Protein AF-A0A816XFN0-F1 (afdb_monomer)

Radius of gyration: 22.19 Å; Cα contacts (8 Å, |Δi|>4): 97; chains: 1; bounding box: 58×33×54 Å

InterPro domains:
  IPR015422 Pyridoxal phosphate-dependent transferase, small domain [G3DSA:3.90.1150.10] (74-165)
  IPR015424 Pyridoxal phosphate-dependent transferase [SSF53383] (72-148)
  IPR022278 Phosphoserine aminotransferase [PTHR43247] (73-160)

Nearest PDB structures (foldseek):
  3e77-assembly2_C-2  TM=8.144E-01  e=7.059E-06  Homo sapiens
  1bt4-assembly1_A  TM=9.202E-01  e=3.433E-04  Niallia circulans
  6czz-assembly2_C  TM=8.739E-01  e=3.916E-04  Arabidopsis thaliana
  2bhx-assembly1_A  TM=8.876E-01  e=8.628E-04  Alkalihalobacillus alcalophilus
  3m5u-assembly1_B  TM=9.489E-01  e=1.560E-03  Campylobacter jejuni

Solvent-accessible surface area (backbone atoms only — not comparable to full-atom values): 9877 Å² total; per-residue (Å²): 109,77,71,58,51,58,54,52,54,54,50,55,54,50,50,55,54,46,59,68,56,69,76,64,86,88,81,58,67,67,64,53,50,52,54,55,58,74,68,41,70,74,58,70,71,52,54,84,77,52,57,84,86,36,71,68,49,54,50,51,53,52,53,49,55,49,52,52,51,53,52,51,53,52,53,50,51,56,51,52,54,49,42,50,75,66,60,28,70,68,40,53,52,52,52,34,47,56,57,32,47,56,55,51,49,54,32,68,70,40,81,60,36,36,40,63,90,69,58,83,93,72,66,55,53,56,56,45,53,47,46,41,32,56,96,90,37,78,35,68,68,58,46,52,51,48,53,55,54,32,48,77,68,75,46,73,81,52,84,84,45,30,49,64,79,78,77,133

Sequence (168 aa):
MVKDVFTRENHSISESIQAEFLGYNDSESNVMGKMNFFVSTEYFSRLPELSHRSAIFGKIIQDAERNIREILIYVANKIFDWIKRQGGVKMMNQLSDIKSSLVYETIDQSHGFYVNSINRKYLSRVNIPFRIVRNGQPDERLESLFIHQAIQSNMIELNGIGLLVVFE

Foldseek 3Di:
DVVVVVVVVVVVVVVVVCVVVVVDDDDCCVLVVLVVVLPDPPVVVCLVVDDCPDPVVVVVVVSNVVSVVVNVVVVVVVVQVVCVVCVHPVNVVVVLVVLQVVVVVCQVVVVQQWDDPDDPVPADSFKGAIFGDDPRHGDVVVVVVCQVVCVVVVNDDCPPRIRRRDDD

Structure (mmCIF, N/CA/C/O backbone):
data_AF-A0A816XFN0-F1
#
_entry.id   AF-A0A816XFN0-F1
#
loop_
_atom_site.group_PDB
_atom_site.id
_atom_site.type_symbol
_atom_site.label_atom_id
_atom_site.label_alt_id
_atom_site.label_comp_id
_atom_site.label_asym_id
_atom_site.label_entity_id
_atom_site.label_seq_id
_atom_site.pdbx_PDB_ins_code
_atom_site.Cartn_x
_atom_site.Cartn_y
_atom_site.Cartn_z
_atom_site.occupancy
_atom_site.B_iso_or_equiv
_atom_site.auth_seq_id
_atom_site.auth_comp_id
_atom_site.auth_asym_id
_atom_site.auth_atom_id
_atom_site.pdbx_PDB_model_num
ATOM 1 N N . MET A 1 1 ? 26.147 -15.205 9.922 1.00 30.95 1 MET A N 1
ATOM 2 C CA . MET A 1 1 ? 24.704 -15.262 10.251 1.00 30.95 1 MET A CA 1
ATOM 3 C C . MET A 1 1 ? 23.879 -14.247 9.464 1.00 30.95 1 MET A C 1
ATOM 5 O O . MET A 1 1 ? 23.173 -14.682 8.574 1.00 30.95 1 MET A O 1
ATOM 9 N N . VAL A 1 2 ? 23.993 -12.925 9.674 1.00 24.91 2 VAL A N 1
ATOM 10 C CA . VAL A 1 2 ? 23.197 -11.930 8.901 1.00 24.91 2 VAL A CA 1
ATOM 11 C C . VAL A 1 2 ? 23.598 -11.862 7.413 1.00 24.91 2 VAL A C 1
ATOM 13 O O . VAL A 1 2 ? 22.742 -11.724 6.548 1.00 24.91 2 VAL A O 1
ATOM 16 N N . LYS A 1 3 ? 24.885 -12.059 7.087 1.00 24.03 3 LYS A N 1
ATOM 17 C CA . LYS A 1 3 ? 25.377 -12.124 5.694 1.00 24.03 3 LYS A CA 1
ATOM 18 C C . LYS A 1 3 ? 24.920 -13.372 4.922 1.00 24.03 3 LYS A C 1
ATOM 20 O O . LYS A 1 3 ? 24.823 -13.312 3.700 1.00 24.03 3 LYS A O 1
ATOM 25 N N . ASP A 1 4 ? 24.620 -14.464 5.625 1.00 26.05 4 ASP A N 1
ATOM 26 C CA . ASP A 1 4 ? 24.283 -15.766 5.023 1.00 26.05 4 ASP A CA 1
ATOM 27 C C . ASP A 1 4 ? 22.783 -15.889 4.715 1.00 26.05 4 ASP A C 1
ATOM 29 O O . ASP A 1 4 ? 22.385 -16.609 3.804 1.00 26.05 4 ASP A O 1
ATOM 33 N N . VAL A 1 5 ? 21.947 -15.157 5.460 1.00 26.92 5 VAL A N 1
ATOM 34 C CA . VAL A 1 5 ? 20.499 -15.061 5.214 1.00 26.92 5 VAL A CA 1
ATOM 35 C C . VAL A 1 5 ? 20.231 -14.151 4.012 1.00 26.92 5 VAL A C 1
ATOM 37 O O . VAL A 1 5 ? 19.528 -14.555 3.093 1.00 26.92 5 VAL A O 1
ATOM 40 N N . PHE A 1 6 ? 20.910 -12.997 3.936 1.00 24.78 6 PHE A N 1
ATOM 41 C CA . PHE A 1 6 ? 20.808 -12.084 2.790 1.00 24.78 6 PHE A CA 1
ATOM 42 C C . PHE A 1 6 ? 21.292 -12.704 1.471 1.00 24.78 6 PHE A C 1
ATOM 44 O O . PHE A 1 6 ? 20.747 -12.394 0.418 1.00 24.78 6 PHE A O 1
ATOM 51 N N . THR A 1 7 ? 22.307 -13.571 1.484 1.00 31.89 7 THR A N 1
ATOM 52 C CA . THR A 1 7 ? 22.781 -14.238 0.255 1.00 31.89 7 THR A CA 1
ATOM 53 C C . THR A 1 7 ? 21.853 -15.361 -0.199 1.00 31.89 7 THR A C 1
ATOM 55 O O . THR A 1 7 ? 21.667 -15.528 -1.399 1.00 31.89 7 THR A O 1
ATOM 58 N N . ARG A 1 8 ? 21.231 -16.100 0.729 1.00 30.03 8 ARG A N 1
ATOM 59 C CA . ARG A 1 8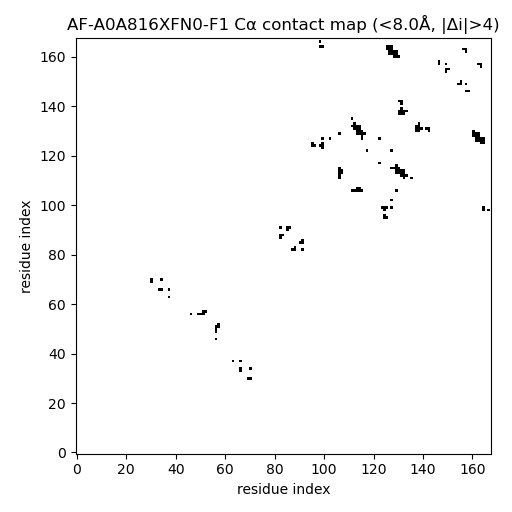 ? 20.283 -17.174 0.391 1.00 30.03 8 ARG A CA 1
ATOM 60 C C . ARG A 1 8 ? 18.934 -16.652 -0.096 1.00 30.03 8 ARG A C 1
ATOM 62 O O . ARG A 1 8 ? 18.431 -17.167 -1.086 1.00 30.03 8 ARG A O 1
ATOM 69 N N . GLU A 1 9 ? 18.379 -15.619 0.538 1.00 33.75 9 GLU A N 1
ATOM 70 C CA . GLU A 1 9 ? 17.102 -15.029 0.105 1.00 33.75 9 GLU A CA 1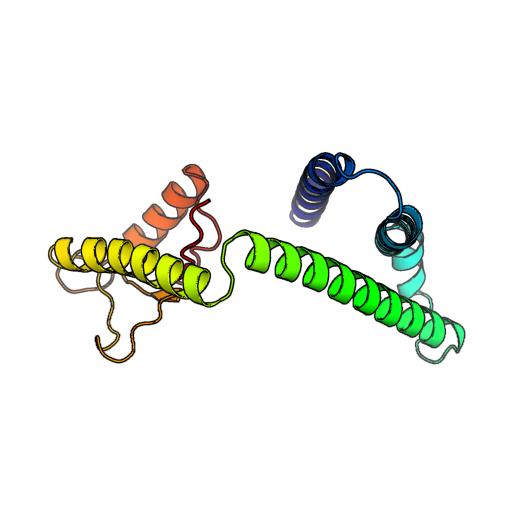
ATOM 71 C C . GLU A 1 9 ? 17.222 -14.330 -1.256 1.00 33.75 9 GLU A C 1
ATOM 73 O O . GLU A 1 9 ? 16.353 -14.502 -2.106 1.00 33.75 9 GLU A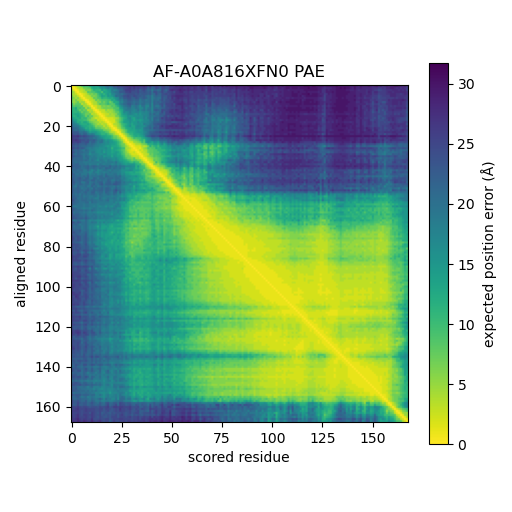 O 1
ATOM 78 N N . ASN A 1 10 ? 18.339 -13.641 -1.528 1.00 30.64 10 ASN A N 1
ATOM 79 C CA . ASN A 1 10 ? 18.587 -13.047 -2.848 1.00 30.64 10 ASN A CA 1
ATOM 80 C C . ASN A 1 10 ? 18.746 -14.099 -3.961 1.00 30.64 10 ASN A C 1
ATOM 82 O O . ASN A 1 10 ? 18.363 -13.834 -5.098 1.00 30.64 10 ASN A O 1
ATOM 86 N N . HIS A 1 11 ? 19.273 -15.290 -3.652 1.00 32.47 11 HIS A N 1
ATOM 87 C CA . HIS A 1 11 ? 19.392 -16.375 -4.632 1.00 32.47 11 HIS A CA 1
ATOM 88 C C . HIS A 1 11 ? 18.017 -16.959 -4.988 1.00 32.47 11 HIS A C 1
ATOM 90 O O . HIS A 1 11 ? 17.699 -17.114 -6.164 1.00 32.47 11 HIS A O 1
ATOM 96 N N . SER A 1 12 ? 17.166 -17.193 -3.985 1.00 34.81 12 SER A N 1
ATOM 97 C CA . SER A 1 12 ? 15.816 -17.734 -4.186 1.00 34.81 12 SER A CA 1
ATOM 98 C C . SER A 1 12 ? 14.876 -16.755 -4.901 1.00 34.81 12 SER A C 1
ATOM 100 O O . SER A 1 12 ? 14.079 -17.174 -5.735 1.00 34.81 12 SER A O 1
ATOM 102 N N . ILE A 1 13 ? 14.985 -15.451 -4.612 1.00 37.47 13 ILE A N 1
ATOM 103 C CA . ILE A 1 13 ? 14.219 -14.396 -5.303 1.00 37.47 13 ILE A CA 1
ATOM 104 C C . ILE A 1 13 ? 14.710 -14.228 -6.751 1.00 37.47 13 ILE A C 1
ATOM 106 O O . ILE A 1 13 ? 13.914 -14.005 -7.659 1.00 37.47 13 ILE A O 1
ATOM 110 N N . SER A 1 14 ? 16.017 -14.380 -6.991 1.00 41.06 14 SER A N 1
ATOM 111 C CA . SER A 1 14 ? 16.583 -14.363 -8.344 1.00 41.06 14 SER A CA 1
ATOM 112 C C . SER A 1 14 ? 16.078 -15.534 -9.191 1.00 41.06 14 SER A C 1
ATOM 114 O O . SER A 1 14 ? 15.800 -15.350 -10.372 1.00 41.06 14 SER A O 1
ATOM 116 N N . GLU A 1 15 ? 15.943 -16.728 -8.612 1.00 36.75 15 GLU A N 1
ATOM 117 C CA . GLU A 1 15 ? 15.498 -17.931 -9.329 1.00 36.75 15 GLU A CA 1
ATOM 118 C C . GLU A 1 15 ? 13.996 -17.919 -9.647 1.00 36.75 15 GLU A C 1
ATOM 120 O O . GLU A 1 15 ? 13.604 -18.326 -10.742 1.00 36.75 15 GLU A O 1
ATOM 125 N N . SER A 1 16 ? 13.148 -17.407 -8.746 1.00 36.88 16 SER A N 1
ATOM 126 C CA . SER A 1 16 ? 11.702 -17.295 -8.996 1.00 36.88 16 SER A CA 1
ATOM 127 C C . SER A 1 16 ? 11.377 -16.234 -10.049 1.00 36.88 16 SER A C 1
ATOM 129 O O . SER A 1 16 ? 10.592 -16.496 -10.962 1.00 36.88 16 SER A O 1
ATOM 131 N N . ILE A 1 17 ? 12.052 -15.080 -9.995 1.00 39.53 17 ILE A N 1
ATOM 132 C CA . ILE A 1 17 ? 11.953 -14.042 -11.028 1.00 39.53 17 ILE A CA 1
ATOM 133 C C . ILE A 1 17 ? 12.506 -14.572 -12.358 1.00 39.53 17 ILE A C 1
ATOM 135 O O . ILE A 1 17 ? 11.908 -14.347 -13.403 1.00 39.53 17 ILE A O 1
ATOM 139 N N . GLN A 1 18 ? 13.602 -15.335 -12.359 1.00 37.38 18 GLN A N 1
ATOM 140 C CA . GLN A 1 18 ? 14.092 -15.966 -13.588 1.00 37.38 18 GLN A CA 1
ATOM 141 C C . GLN A 1 18 ? 13.070 -16.945 -14.185 1.00 37.38 18 GLN A C 1
ATOM 143 O O . GLN A 1 18 ? 12.838 -16.897 -15.389 1.00 37.38 18 GLN A O 1
ATOM 148 N N . ALA A 1 19 ? 12.427 -17.793 -13.380 1.00 38.34 19 ALA A N 1
ATOM 149 C CA . ALA A 1 19 ? 11.474 -18.790 -13.874 1.00 38.34 19 ALA A CA 1
ATOM 150 C C . ALA A 1 19 ? 10.211 -18.171 -14.504 1.00 38.34 19 ALA A C 1
ATOM 152 O O . ALA A 1 19 ? 9.740 -18.659 -15.531 1.00 38.34 19 ALA A O 1
ATOM 153 N N . GLU A 1 20 ? 9.691 -17.081 -13.936 1.00 42.00 20 GLU A N 1
ATOM 154 C CA . GLU A 1 20 ? 8.508 -16.385 -14.458 1.00 42.00 20 GLU A CA 1
ATOM 155 C C . GLU A 1 20 ? 8.826 -15.554 -15.719 1.00 42.00 20 GLU A C 1
ATOM 157 O O . GLU A 1 20 ? 8.001 -15.435 -16.626 1.00 42.00 20 GLU A O 1
ATOM 162 N N . PHE A 1 21 ? 10.063 -15.054 -15.838 1.00 39.84 21 PHE A N 1
ATOM 163 C CA . PHE A 1 21 ? 10.530 -14.288 -17.001 1.00 39.84 21 PHE A CA 1
ATOM 164 C C . PHE A 1 21 ? 11.058 -15.156 -18.160 1.00 39.84 21 PHE A C 1
ATOM 166 O O . PHE A 1 21 ? 11.042 -14.710 -19.306 1.00 39.84 21 PHE A O 1
ATOM 173 N N . LEU A 1 22 ? 11.468 -16.405 -17.909 1.00 39.22 22 LEU A N 1
ATOM 174 C CA . LEU A 1 22 ? 11.901 -17.362 -18.944 1.00 39.22 22 LEU A CA 1
ATOM 175 C C . LEU A 1 22 ? 10.753 -17.869 -19.841 1.00 39.22 22 LEU A C 1
ATOM 177 O O . LEU A 1 22 ? 11.014 -18.491 -20.868 1.00 39.22 22 LEU A O 1
ATOM 181 N N . GLY A 1 23 ? 9.491 -17.588 -19.496 1.00 38.75 23 GLY A N 1
ATOM 182 C CA . GLY A 1 23 ? 8.323 -17.888 -20.336 1.00 38.75 23 GLY A CA 1
ATOM 183 C C . GLY A 1 23 ? 8.097 -16.915 -21.504 1.00 38.75 23 GLY A C 1
ATOM 184 O O . GLY A 1 23 ? 7.134 -17.081 -22.255 1.00 38.75 23 GLY A O 1
ATOM 185 N N . TYR A 1 24 ? 8.941 -15.890 -21.662 1.00 39.91 24 TYR A N 1
ATOM 186 C CA . TYR A 1 24 ? 8.773 -14.832 -22.659 1.00 39.91 24 TYR A CA 1
ATOM 187 C C . TYR A 1 24 ? 9.705 -15.047 -23.868 1.00 39.91 24 TYR A C 1
ATOM 189 O O . TYR A 1 24 ? 10.922 -14.900 -23.775 1.00 39.91 24 TYR A O 1
ATOM 197 N N . ASN A 1 25 ? 9.135 -15.421 -25.019 1.00 40.19 25 ASN A N 1
ATOM 198 C CA . ASN A 1 25 ? 9.903 -15.766 -26.219 1.00 40.19 25 ASN A CA 1
ATOM 199 C C . ASN A 1 25 ? 10.403 -14.543 -27.018 1.00 40.19 25 ASN A C 1
ATOM 201 O O . ASN A 1 25 ? 9.631 -13.668 -27.408 1.00 40.19 25 ASN A O 1
ATOM 205 N N . ASP A 1 26 ? 11.702 -14.607 -27.326 1.00 47.50 26 ASP A N 1
ATOM 206 C CA . ASP A 1 26 ? 12.437 -14.107 -28.497 1.00 47.50 26 ASP A CA 1
ATOM 207 C C . ASP A 1 26 ? 12.414 -12.606 -28.855 1.00 47.50 26 ASP A C 1
ATOM 209 O O . ASP A 1 26 ? 11.631 -12.101 -29.657 1.00 47.50 26 ASP A O 1
ATOM 213 N N . SER A 1 27 ? 13.394 -11.908 -28.266 1.00 43.34 27 SER A N 1
ATOM 214 C CA . SER A 1 27 ? 14.153 -10.717 -28.733 1.00 43.34 27 SER A CA 1
ATOM 215 C C . SER A 1 27 ? 14.935 -10.073 -27.565 1.00 43.34 27 SER A C 1
ATOM 217 O O . SER A 1 27 ? 15.761 -9.182 -27.759 1.00 43.34 27 SER A O 1
ATOM 219 N N . GLU A 1 28 ? 14.714 -10.570 -26.341 1.00 48.59 28 GLU A N 1
ATOM 220 C CA . GLU A 1 28 ? 15.179 -10.035 -25.051 1.00 48.59 28 GLU A CA 1
ATOM 221 C C . GLU A 1 28 ? 16.610 -10.444 -24.653 1.00 48.59 28 GLU A C 1
ATOM 223 O O . GLU A 1 28 ? 17.119 -10.019 -23.614 1.00 48.59 28 GLU A O 1
ATOM 228 N N . SER A 1 29 ? 17.301 -11.224 -25.492 1.00 50.81 29 SER A N 1
ATOM 229 C CA . SER A 1 29 ? 18.621 -11.806 -25.195 1.00 50.81 29 SER A CA 1
ATOM 230 C C . SER A 1 29 ? 19.698 -10.768 -24.854 1.00 50.81 29 SER A C 1
ATOM 232 O O . SER A 1 29 ? 20.585 -11.039 -24.046 1.00 50.81 29 SER A O 1
ATOM 234 N N . ASN A 1 30 ? 19.611 -9.556 -25.409 1.00 55.16 30 ASN A N 1
ATOM 235 C CA . ASN A 1 30 ? 20.608 -8.506 -25.191 1.00 55.16 30 ASN A CA 1
ATOM 236 C C . ASN A 1 30 ? 20.411 -7.766 -23.853 1.00 55.16 30 ASN A C 1
ATOM 238 O O . ASN A 1 30 ? 21.378 -7.485 -23.151 1.00 55.16 30 ASN A O 1
ATOM 242 N N . VAL A 1 31 ? 19.164 -7.488 -23.454 1.00 53.91 31 VAL A N 1
ATOM 243 C CA . VAL A 1 31 ? 18.870 -6.832 -22.163 1.00 53.91 31 VAL A CA 1
ATOM 244 C C . VAL A 1 31 ? 19.046 -7.824 -21.012 1.00 53.91 31 VAL A C 1
ATOM 246 O O . VAL A 1 31 ? 19.669 -7.490 -20.007 1.00 53.91 31 VAL A O 1
ATOM 249 N N . MET A 1 32 ? 18.607 -9.073 -21.193 1.00 52.66 32 MET A N 1
ATOM 250 C CA . MET A 1 32 ? 18.772 -10.137 -20.195 1.00 52.66 32 MET A CA 1
ATOM 251 C C . MET A 1 32 ? 20.239 -10.556 -20.028 1.00 52.66 32 MET A C 1
ATOM 253 O O . MET A 1 32 ? 20.698 -10.769 -18.906 1.00 52.66 32 MET A O 1
ATOM 257 N N . GLY A 1 33 ? 21.020 -10.579 -21.116 1.00 57.56 33 GLY A N 1
ATOM 258 C CA . GLY A 1 33 ? 22.471 -10.774 -21.050 1.00 57.56 33 GLY A CA 1
ATOM 259 C C . GLY A 1 33 ? 23.185 -9.668 -20.262 1.00 57.56 33 GLY A C 1
ATOM 260 O O . GLY A 1 33 ? 24.061 -9.954 -19.446 1.00 57.56 33 GLY A O 1
ATOM 261 N N . LYS A 1 34 ? 22.764 -8.408 -20.434 1.00 53.88 34 LYS A N 1
ATOM 262 C CA . LYS A 1 34 ? 23.276 -7.261 -19.661 1.00 53.88 34 LYS A CA 1
ATOM 263 C C . LYS A 1 34 ? 22.857 -7.300 -18.188 1.00 53.88 34 LYS A C 1
ATOM 265 O O . LYS A 1 34 ? 23.641 -6.908 -17.327 1.00 53.88 34 LYS A O 1
ATOM 270 N N . MET A 1 35 ? 21.658 -7.799 -17.892 1.00 52.66 35 MET A N 1
ATOM 271 C CA . MET A 1 35 ? 21.151 -7.955 -16.526 1.00 52.66 35 MET A CA 1
ATOM 272 C C . MET A 1 35 ? 21.936 -9.028 -15.753 1.00 52.66 35 MET A C 1
ATOM 274 O O . MET A 1 35 ? 22.385 -8.765 -14.640 1.00 52.66 35 MET A O 1
ATOM 278 N N . ASN A 1 36 ? 22.231 -10.176 -16.376 1.00 50.56 36 ASN A N 1
ATOM 279 C CA . ASN A 1 36 ? 23.104 -11.203 -15.788 1.00 50.56 36 ASN A CA 1
ATOM 280 C C . ASN A 1 36 ? 24.559 -10.726 -15.614 1.00 50.56 36 ASN A C 1
ATOM 282 O O . ASN A 1 36 ? 25.212 -11.075 -14.632 1.00 50.56 36 ASN A O 1
ATOM 286 N N . PHE A 1 37 ? 25.068 -9.892 -16.526 1.00 51.41 37 PHE A N 1
ATOM 287 C CA . PHE A 1 37 ? 26.407 -9.303 -16.412 1.00 51.41 37 PHE A CA 1
ATOM 288 C C . PHE A 1 37 ? 26.536 -8.370 -15.197 1.00 51.41 37 PHE A C 1
ATOM 290 O O . PHE A 1 37 ? 27.537 -8.427 -14.480 1.00 51.41 37 PHE A O 1
ATOM 297 N N . PHE A 1 38 ? 25.503 -7.564 -14.925 1.00 48.97 38 PHE A N 1
ATOM 298 C CA . PHE A 1 38 ? 25.463 -6.622 -13.801 1.00 48.97 38 PHE A CA 1
ATOM 299 C C . PHE A 1 38 ? 25.476 -7.316 -12.427 1.00 48.97 38 PHE A C 1
ATOM 301 O O . PHE A 1 38 ? 26.011 -6.774 -11.462 1.00 48.97 38 PHE A O 1
ATOM 308 N N . VAL A 1 39 ? 24.918 -8.528 -12.348 1.00 51.06 39 VAL A N 1
ATOM 309 C CA . VAL A 1 39 ? 24.840 -9.334 -11.116 1.00 51.06 39 VAL A CA 1
ATOM 310 C C . VAL A 1 39 ? 26.076 -10.230 -10.932 1.00 51.06 39 VAL A C 1
ATOM 312 O O . VAL A 1 39 ? 26.266 -10.806 -9.861 1.00 51.06 39 VAL A O 1
ATOM 315 N N . SER A 1 40 ? 26.965 -10.335 -11.929 1.00 50.03 40 SER A N 1
ATOM 316 C CA . SER A 1 40 ? 28.136 -11.206 -11.804 1.00 50.03 40 SER A CA 1
ATOM 317 C C . SER A 1 40 ? 29.096 -10.718 -10.705 1.00 50.03 40 SER A C 1
ATOM 319 O O . SER A 1 40 ? 29.634 -9.607 -10.707 1.00 50.03 40 SER A O 1
ATOM 321 N N . THR A 1 41 ? 29.335 -11.610 -9.747 1.00 48.81 41 THR A N 1
ATOM 322 C CA . THR A 1 41 ? 30.203 -11.470 -8.567 1.00 48.81 41 THR A CA 1
ATOM 323 C C . THR A 1 41 ? 31.665 -11.123 -8.885 1.00 48.81 41 THR A C 1
ATOM 325 O O . THR A 1 41 ? 32.428 -10.745 -7.992 1.00 48.81 41 THR A O 1
ATOM 328 N N . GLU A 1 42 ? 32.075 -11.209 -10.150 1.00 48.75 42 GLU A N 1
ATOM 329 C CA . GLU A 1 42 ? 33.450 -10.977 -10.600 1.00 48.75 42 GLU A CA 1
ATOM 330 C C . GLU A 1 42 ? 33.811 -9.480 -10.707 1.00 48.75 42 GLU A C 1
ATOM 332 O O . GLU A 1 42 ? 34.964 -9.104 -10.496 1.00 48.75 42 GLU A O 1
ATOM 337 N N . TYR A 1 43 ? 32.832 -8.594 -10.944 1.00 53.84 43 TYR A N 1
ATOM 338 C CA . TYR A 1 43 ? 33.069 -7.142 -11.002 1.00 53.84 43 TYR A CA 1
ATOM 339 C C . TYR A 1 43 ? 33.079 -6.500 -9.614 1.00 53.84 43 TYR A C 1
ATOM 341 O O . TYR A 1 43 ? 33.983 -5.728 -9.289 1.00 53.84 43 TYR A O 1
ATOM 349 N N . PHE A 1 44 ? 32.115 -6.861 -8.763 1.00 54.16 44 PHE A N 1
ATOM 350 C CA . PHE A 1 44 ? 31.993 -6.300 -7.414 1.00 54.16 44 PHE A CA 1
ATOM 351 C C . PHE A 1 44 ? 33.165 -6.657 -6.497 1.00 54.16 44 PHE A C 1
ATOM 353 O O . PHE A 1 44 ? 33.531 -5.863 -5.633 1.00 54.16 44 PHE A O 1
ATOM 360 N N . SER A 1 45 ? 33.790 -7.815 -6.710 1.00 56.31 45 SER A N 1
ATOM 361 C CA . SER A 1 45 ? 34.958 -8.257 -5.941 1.00 56.31 45 SER A CA 1
ATOM 362 C C . SER A 1 45 ? 36.230 -7.451 -6.239 1.00 56.31 45 SER A C 1
ATOM 364 O O . SER A 1 45 ? 37.099 -7.370 -5.376 1.00 56.31 45 SER A O 1
ATOM 366 N N . ARG A 1 46 ? 36.332 -6.806 -7.412 1.00 55.34 46 ARG A N 1
ATOM 367 C CA . ARG A 1 46 ? 37.506 -6.011 -7.833 1.00 55.34 46 ARG A CA 1
ATOM 368 C C . ARG A 1 46 ? 37.356 -4.501 -7.633 1.00 55.34 46 ARG A C 1
ATOM 370 O O . ARG A 1 46 ? 38.356 -3.786 -7.631 1.00 55.34 46 ARG A O 1
ATOM 377 N N . LEU A 1 47 ? 36.132 -4.009 -7.439 1.00 60.50 47 LEU A N 1
ATOM 378 C CA . LEU A 1 47 ? 35.846 -2.594 -7.162 1.00 60.50 47 LEU A CA 1
ATOM 379 C C . LEU A 1 47 ? 36.592 -2.008 -5.944 1.00 60.50 47 LEU A C 1
ATOM 381 O O . LEU A 1 47 ? 37.025 -0.860 -6.051 1.00 60.50 47 LEU A O 1
ATOM 385 N N . PRO A 1 48 ? 36.794 -2.733 -4.821 1.00 60.84 48 PRO A N 1
ATOM 386 C CA . PRO A 1 48 ? 37.472 -2.181 -3.645 1.00 60.84 48 PRO A CA 1
ATOM 387 C C . PRO A 1 48 ? 38.949 -1.841 -3.880 1.00 60.84 48 PRO A C 1
ATOM 389 O O . PRO A 1 48 ? 39.496 -0.998 -3.174 1.00 60.84 48 PRO A O 1
ATOM 392 N N . GLU A 1 49 ? 39.596 -2.484 -4.857 1.00 64.31 49 GLU A N 1
ATOM 393 C CA . GLU A 1 49 ? 41.033 -2.323 -5.127 1.00 64.31 49 GLU A CA 1
ATOM 394 C C . GLU A 1 49 ? 41.342 -1.248 -6.178 1.00 64.31 49 GLU A C 1
ATOM 396 O O . GLU A 1 49 ? 42.497 -0.872 -6.387 1.00 64.31 49 GLU A O 1
ATOM 401 N N . LEU A 1 50 ? 40.318 -0.717 -6.849 1.00 62.66 50 LEU A N 1
ATOM 402 C CA . LEU A 1 50 ? 40.493 0.300 -7.875 1.00 62.66 50 LEU A CA 1
ATOM 403 C C . LEU A 1 50 ? 40.525 1.699 -7.254 1.00 62.66 50 LEU A C 1
ATOM 405 O O . LEU A 1 50 ? 39.631 2.122 -6.521 1.00 62.66 50 LEU A O 1
ATOM 409 N N . SER A 1 51 ? 41.549 2.476 -7.613 1.00 70.25 51 SER A N 1
ATOM 410 C CA . SER A 1 51 ? 41.563 3.906 -7.306 1.00 70.25 51 SER A CA 1
ATOM 411 C C . SER A 1 51 ? 40.357 4.586 -7.955 1.00 70.25 51 SER A C 1
ATOM 413 O O . SER A 1 51 ? 40.179 4.519 -9.173 1.00 70.25 51 SER A O 1
ATOM 415 N N . HIS A 1 52 ? 39.579 5.322 -7.159 1.00 64.19 52 HIS A N 1
ATOM 416 C CA . HIS A 1 52 ? 38.402 6.070 -7.615 1.00 64.19 52 HIS A CA 1
ATOM 417 C C . HIS A 1 52 ? 38.748 7.189 -8.619 1.00 64.19 52 HIS A C 1
ATOM 419 O O . HIS A 1 52 ? 37.863 7.755 -9.252 1.00 64.19 52 HIS A O 1
ATOM 425 N N . ARG A 1 53 ? 40.040 7.522 -8.779 1.00 66.19 53 ARG A N 1
ATOM 426 C CA . ARG A 1 53 ? 40.543 8.487 -9.774 1.00 66.19 53 ARG A CA 1
ATOM 427 C C . ARG A 1 53 ? 40.988 7.833 -11.086 1.00 66.19 53 ARG A C 1
ATOM 429 O O . ARG A 1 53 ? 41.440 8.530 -11.989 1.00 66.19 53 ARG A O 1
ATOM 436 N N . SER A 1 54 ? 40.904 6.507 -11.191 1.00 77.81 54 SER A N 1
ATOM 437 C CA . SER A 1 54 ? 41.253 5.784 -12.411 1.00 77.81 54 SER A CA 1
ATOM 438 C C . SER A 1 54 ? 40.183 5.979 -13.484 1.00 77.81 54 SER A C 1
ATOM 440 O O . SER A 1 54 ? 38.990 5.831 -13.222 1.00 77.81 54 SER A O 1
ATOM 442 N N . ALA A 1 55 ? 40.610 6.223 -14.725 1.00 73.62 55 ALA A N 1
ATOM 443 C CA . ALA A 1 55 ? 39.715 6.269 -15.882 1.00 73.62 55 ALA A CA 1
ATOM 444 C C . ALA A 1 55 ? 38.924 4.956 -16.069 1.00 73.62 55 ALA A C 1
ATOM 446 O O . ALA A 1 55 ? 37.793 4.973 -16.550 1.00 73.62 55 ALA A O 1
ATOM 447 N N . ILE A 1 56 ? 39.493 3.823 -15.637 1.00 71.31 56 ILE A N 1
ATOM 448 C CA . ILE A 1 56 ? 38.839 2.507 -15.671 1.00 71.31 56 ILE A CA 1
ATOM 449 C C . ILE A 1 56 ? 37.660 2.470 -14.692 1.00 71.31 56 ILE A C 1
ATOM 451 O O . ILE A 1 56 ? 36.580 2.020 -15.061 1.00 71.31 56 ILE A O 1
ATOM 455 N N . PHE A 1 57 ? 37.842 2.994 -13.475 1.00 70.94 57 PHE A N 1
ATOM 456 C CA . PHE A 1 57 ? 36.778 3.068 -12.471 1.00 70.94 57 PHE A CA 1
ATOM 457 C C . PHE A 1 57 ? 35.612 3.929 -12.972 1.00 70.94 57 PHE A C 1
ATOM 459 O O . PHE A 1 57 ? 34.465 3.493 -12.939 1.00 70.94 57 PHE A O 1
ATOM 466 N N . GLY A 1 58 ? 35.907 5.107 -13.534 1.00 68.88 58 GLY A N 1
ATOM 467 C CA . GLY A 1 58 ? 34.881 5.984 -14.108 1.00 68.88 58 GLY A CA 1
ATOM 468 C C . GLY A 1 58 ? 34.086 5.330 -15.244 1.00 68.88 58 GLY A C 1
ATOM 469 O O . GLY A 1 58 ? 32.864 5.464 -15.293 1.00 68.88 58 GLY A O 1
ATOM 470 N N . LYS A 1 59 ? 34.755 4.572 -16.123 1.00 74.62 59 LYS A N 1
ATOM 471 C CA . LYS A 1 59 ? 34.092 3.835 -17.208 1.00 74.62 59 LYS A CA 1
ATOM 472 C C . LYS A 1 59 ? 33.172 2.731 -16.677 1.00 74.62 59 LYS A C 1
ATOM 474 O O . LYS A 1 59 ? 32.050 2.614 -17.151 1.00 74.62 59 LYS A O 1
ATOM 479 N N . ILE A 1 60 ? 33.615 1.976 -15.668 1.00 72.31 60 ILE A N 1
ATOM 480 C CA . ILE A 1 60 ? 32.805 0.919 -15.039 1.00 72.31 60 ILE A CA 1
ATOM 481 C C . ILE A 1 60 ? 31.524 1.503 -14.437 1.00 72.31 60 ILE A C 1
ATOM 483 O O . ILE A 1 60 ? 30.448 0.962 -14.671 1.00 72.31 60 ILE A O 1
ATOM 487 N N . ILE A 1 61 ? 31.622 2.617 -13.704 1.00 74.56 61 ILE A N 1
ATOM 488 C CA . ILE A 1 61 ? 30.444 3.273 -13.120 1.00 74.56 61 ILE A CA 1
ATOM 489 C C . ILE A 1 61 ? 29.496 3.780 -14.213 1.00 74.56 61 ILE A C 1
ATOM 491 O O . ILE A 1 61 ? 28.298 3.534 -14.131 1.00 74.56 61 ILE A O 1
ATOM 495 N N . GLN A 1 62 ? 30.006 4.412 -15.275 1.00 75.00 62 GLN A N 1
ATOM 496 C CA . GLN A 1 62 ? 29.157 4.867 -16.384 1.00 75.00 62 GLN A CA 1
ATOM 497 C C . GLN A 1 62 ? 28.463 3.719 -17.122 1.00 75.00 62 GLN A C 1
ATOM 499 O O . GLN A 1 62 ? 27.287 3.836 -17.470 1.00 75.00 62 GLN A O 1
ATOM 504 N N . ASP A 1 63 ? 29.173 2.619 -17.371 1.00 72.19 63 ASP A N 1
ATOM 505 C CA . ASP A 1 63 ? 28.598 1.436 -18.010 1.00 72.19 63 ASP A CA 1
ATOM 506 C C . ASP A 1 63 ? 27.532 0.806 -17.097 1.00 72.19 63 ASP A C 1
ATOM 508 O O . ASP A 1 63 ? 26.457 0.423 -17.564 1.00 72.19 63 ASP A O 1
ATOM 512 N N . ALA A 1 64 ? 27.774 0.785 -15.783 1.00 71.88 64 ALA A N 1
ATOM 513 C CA . ALA A 1 64 ? 26.812 0.327 -14.793 1.00 71.88 64 ALA A CA 1
ATOM 514 C C . ALA A 1 64 ? 25.540 1.199 -14.763 1.00 71.88 64 ALA A C 1
ATOM 516 O O . ALA A 1 64 ? 24.425 0.688 -14.884 1.00 71.88 64 ALA A O 1
ATOM 517 N N . GLU A 1 65 ? 25.691 2.520 -14.671 1.00 74.69 65 GLU A N 1
ATOM 518 C CA . GLU A 1 65 ? 24.577 3.474 -14.694 1.00 74.69 65 GLU A CA 1
ATOM 519 C C . GLU A 1 65 ? 23.763 3.382 -15.990 1.00 74.69 65 GLU A C 1
ATOM 521 O O . GLU A 1 65 ? 22.530 3.452 -15.969 1.00 74.69 65 GLU A O 1
ATOM 526 N N . ARG A 1 66 ? 24.441 3.206 -17.130 1.00 73.88 66 ARG A N 1
ATOM 527 C CA . ARG A 1 66 ? 23.790 3.018 -18.430 1.00 73.88 66 ARG A CA 1
ATOM 528 C C . ARG A 1 66 ? 22.963 1.740 -18.454 1.00 73.88 66 ARG A C 1
ATOM 530 O O . ARG A 1 66 ? 21.802 1.790 -18.852 1.00 73.88 66 ARG A O 1
ATOM 537 N N . ASN A 1 67 ? 23.531 0.627 -18.001 1.00 75.62 67 ASN A N 1
ATOM 538 C CA . ASN A 1 67 ? 22.835 -0.656 -17.978 1.00 75.62 67 ASN A CA 1
ATOM 539 C C . ASN A 1 67 ? 21.605 -0.615 -17.059 1.00 75.62 67 ASN A C 1
ATOM 541 O O . ASN A 1 67 ? 20.534 -1.058 -17.468 1.00 75.62 67 ASN A O 1
ATOM 545 N N . ILE A 1 68 ? 21.715 -0.006 -15.869 1.00 78.88 68 ILE A N 1
ATOM 546 C CA . ILE A 1 68 ? 20.559 0.212 -14.981 1.00 78.88 68 ILE A CA 1
ATOM 547 C C . ILE A 1 68 ? 19.469 1.004 -15.710 1.00 78.88 68 ILE A C 1
ATOM 549 O O . ILE A 1 68 ? 18.302 0.617 -15.697 1.00 78.88 68 ILE A O 1
ATOM 553 N N . ARG A 1 69 ? 19.835 2.106 -16.375 1.00 79.00 69 ARG A N 1
ATOM 554 C CA . ARG A 1 69 ? 18.876 2.951 -17.099 1.00 79.00 69 ARG A CA 1
ATOM 555 C C . ARG A 1 69 ? 18.148 2.183 -18.204 1.00 79.00 69 ARG A C 1
ATOM 557 O O . ARG A 1 69 ? 16.939 2.345 -18.346 1.00 79.00 69 ARG A O 1
ATOM 564 N N . GLU A 1 70 ? 18.863 1.365 -18.972 1.00 78.88 70 GLU A N 1
ATOM 565 C CA . GLU A 1 70 ? 18.274 0.545 -20.038 1.00 78.88 70 GLU A CA 1
ATOM 566 C C . GLU A 1 70 ? 17.256 -0.461 -19.482 1.00 78.88 70 GLU A C 1
ATOM 568 O O . GLU A 1 70 ? 16.142 -0.555 -20.002 1.00 78.88 70 GLU A O 1
ATOM 573 N N . ILE A 1 71 ? 17.597 -1.149 -18.387 1.00 80.12 71 ILE A N 1
ATOM 574 C CA . ILE A 1 71 ? 16.704 -2.113 -17.727 1.00 80.12 71 ILE A CA 1
ATOM 575 C C . ILE A 1 71 ? 15.450 -1.413 -17.186 1.00 80.12 71 ILE A C 1
ATOM 577 O O . ILE A 1 71 ? 14.338 -1.891 -17.406 1.00 80.12 71 ILE A O 1
ATOM 581 N N . LEU A 1 72 ? 15.592 -0.251 -16.539 1.00 84.12 72 LEU A N 1
ATOM 582 C CA . LEU A 1 72 ? 14.450 0.498 -16.002 1.00 84.12 72 LEU A CA 1
ATOM 583 C C . LEU A 1 72 ? 13.468 0.937 -17.096 1.00 84.12 72 LEU A C 1
ATOM 585 O O . LEU A 1 72 ? 12.257 0.830 -16.908 1.00 84.12 72 LEU A O 1
ATOM 589 N N . ILE A 1 73 ? 13.969 1.398 -18.247 1.00 87.25 73 ILE A N 1
ATOM 590 C CA . ILE A 1 73 ? 13.121 1.775 -19.391 1.00 87.25 73 ILE A CA 1
ATOM 591 C C . ILE A 1 73 ? 12.379 0.550 -19.929 1.00 87.25 73 ILE A C 1
ATOM 593 O O . ILE A 1 73 ? 11.185 0.622 -20.222 1.00 87.25 73 ILE A O 1
ATOM 597 N N . TYR A 1 74 ? 13.078 -0.577 -20.045 1.00 84.81 74 TYR A N 1
ATOM 598 C CA . TYR A 1 74 ? 12.490 -1.824 -20.511 1.00 84.81 74 TYR A CA 1
ATOM 599 C C . TYR A 1 74 ? 11.351 -2.301 -19.592 1.00 84.81 74 TYR A C 1
ATOM 601 O O . TYR A 1 74 ? 10.237 -2.547 -20.063 1.00 84.81 74 TYR A O 1
ATOM 609 N N . VAL A 1 75 ? 11.595 -2.347 -18.279 1.00 84.81 75 VAL A N 1
ATOM 610 C CA . VAL A 1 75 ? 10.585 -2.726 -17.280 1.00 84.81 75 VAL A CA 1
ATOM 611 C C . VAL A 1 75 ? 9.403 -1.754 -17.300 1.00 84.81 75 VAL A C 1
ATOM 613 O O . VAL A 1 75 ? 8.253 -2.191 -17.338 1.00 84.81 75 VAL A O 1
ATOM 616 N N . ALA A 1 76 ? 9.658 -0.443 -17.359 1.00 87.00 76 ALA A N 1
ATOM 617 C CA . ALA A 1 76 ? 8.602 0.563 -17.447 1.00 87.00 76 ALA A CA 1
ATOM 618 C C . ALA A 1 76 ? 7.708 0.357 -18.682 1.00 87.00 76 ALA A C 1
ATOM 620 O O . ALA A 1 76 ? 6.485 0.409 -18.563 1.00 87.00 76 ALA A O 1
ATOM 621 N N . ASN A 1 77 ? 8.290 0.049 -19.847 1.00 90.19 77 ASN A N 1
ATOM 622 C CA . ASN A 1 77 ? 7.521 -0.253 -21.057 1.00 90.19 77 ASN A CA 1
ATOM 623 C C . ASN A 1 77 ? 6.598 -1.463 -20.863 1.00 90.19 77 ASN A C 1
ATOM 625 O O . ASN A 1 77 ? 5.415 -1.388 -21.194 1.00 90.19 77 ASN A O 1
ATOM 629 N N . LYS A 1 78 ? 7.098 -2.550 -20.264 1.00 89.31 78 LYS A N 1
ATOM 630 C CA . LYS A 1 78 ? 6.291 -3.752 -19.992 1.00 89.31 78 LYS A CA 1
ATOM 631 C C . LYS A 1 78 ? 5.148 -3.460 -19.014 1.00 89.31 78 LYS A C 1
ATOM 633 O O . LYS A 1 78 ? 4.022 -3.909 -19.249 1.00 89.31 78 LYS A O 1
ATOM 638 N N . ILE A 1 79 ? 5.403 -2.654 -17.980 1.00 88.88 79 ILE A N 1
ATOM 639 C CA . ILE A 1 79 ? 4.376 -2.182 -17.038 1.00 88.88 79 ILE A CA 1
ATOM 640 C C . ILE A 1 79 ? 3.324 -1.339 -17.768 1.00 88.88 79 ILE A C 1
ATOM 642 O O . ILE A 1 79 ? 2.128 -1.566 -17.592 1.00 88.88 79 ILE A O 1
ATOM 646 N N . PHE A 1 80 ? 3.727 -0.396 -18.621 1.00 91.44 80 PHE A N 1
ATOM 647 C CA . PHE A 1 80 ? 2.784 0.439 -19.369 1.00 91.44 80 PHE A CA 1
ATOM 648 C C . PHE A 1 80 ? 1.924 -0.368 -20.339 1.00 91.44 80 PHE A C 1
ATOM 650 O O . PHE A 1 80 ? 0.721 -0.114 -20.446 1.00 91.44 80 PHE A O 1
ATOM 657 N N . ASP A 1 81 ? 2.503 -1.359 -21.013 1.00 91.12 81 ASP A N 1
ATOM 658 C CA . ASP A 1 81 ? 1.751 -2.256 -21.884 1.00 91.12 81 ASP A CA 1
ATOM 659 C C . ASP A 1 81 ? 0.745 -3.095 -21.093 1.00 91.12 81 ASP A C 1
ATOM 661 O O . ASP A 1 81 ? -0.394 -3.267 -21.531 1.00 91.12 81 ASP A O 1
ATOM 665 N N . TRP A 1 82 ? 1.118 -3.569 -19.901 1.00 91.81 82 TRP A N 1
ATOM 666 C CA . TRP A 1 82 ? 0.184 -4.241 -19.000 1.00 91.81 82 TRP A CA 1
ATOM 667 C C . TRP A 1 82 ? -0.943 -3.304 -18.546 1.00 91.81 82 TRP A C 1
ATOM 669 O O . TRP A 1 82 ? -2.109 -3.656 -18.710 1.00 91.81 82 TRP A O 1
ATOM 679 N N . ILE A 1 83 ? -0.636 -2.080 -18.095 1.00 91.94 83 ILE A N 1
ATOM 680 C CA . ILE A 1 83 ? -1.648 -1.088 -17.684 1.00 91.94 83 ILE A CA 1
ATOM 681 C C . ILE A 1 83 ? -2.642 -0.819 -18.820 1.00 91.94 83 ILE A C 1
ATOM 683 O O . ILE A 1 83 ? -3.849 -0.758 -18.584 1.00 91.94 83 ILE A O 1
ATOM 687 N N . LYS A 1 84 ? -2.165 -0.682 -20.064 1.00 93.00 84 LYS A N 1
ATOM 688 C CA . LYS A 1 84 ? -3.039 -0.507 -21.236 1.00 93.00 84 LYS A CA 1
ATOM 689 C C . LYS A 1 84 ? -3.968 -1.704 -21.438 1.00 93.00 84 LYS A C 1
ATOM 691 O O . LYS A 1 84 ? -5.159 -1.494 -21.655 1.00 93.00 84 LYS A O 1
ATOM 696 N N . ARG A 1 85 ? -3.454 -2.936 -21.323 1.00 93.31 85 ARG A N 1
ATOM 697 C CA . ARG A 1 85 ? -4.266 -4.165 -21.418 1.00 93.31 85 ARG A CA 1
ATOM 698 C C . ARG A 1 85 ? -5.336 -4.247 -20.327 1.00 93.31 85 ARG A C 1
ATOM 700 O O . ARG A 1 85 ? -6.429 -4.717 -20.606 1.00 93.31 85 ARG A O 1
ATOM 707 N N . GLN A 1 86 ? -5.056 -3.725 -19.134 1.00 88.06 86 GLN A N 1
ATOM 708 C CA . GLN A 1 86 ? -6.015 -3.661 -18.027 1.00 88.06 86 GLN A CA 1
ATOM 709 C C . GLN A 1 86 ? -7.069 -2.543 -18.170 1.00 88.06 86 GLN A C 1
ATOM 711 O O . GLN A 1 86 ? -7.845 -2.319 -17.251 1.00 88.06 86 GLN A O 1
ATOM 716 N N . GLY A 1 87 ? -7.122 -1.799 -19.281 1.00 91.44 87 GLY A N 1
ATOM 717 C CA . GLY A 1 87 ? -8.079 -0.693 -19.462 1.00 91.44 87 GLY A CA 1
ATOM 718 C C . GLY A 1 87 ? -7.538 0.687 -19.068 1.00 91.44 87 GLY A C 1
ATOM 719 O O . GLY A 1 87 ? -8.293 1.658 -18.956 1.00 91.44 87 GLY A O 1
ATOM 720 N N . GLY A 1 88 ? -6.221 0.800 -18.890 1.00 93.56 88 GLY A N 1
ATOM 721 C CA . GLY A 1 88 ? -5.516 2.062 -18.704 1.00 93.56 88 GLY A CA 1
ATOM 722 C C . GLY A 1 88 ? -5.709 2.699 -17.326 1.00 93.56 88 GLY A C 1
ATOM 723 O O . GLY A 1 88 ? -6.243 2.112 -16.387 1.00 93.56 88 GLY A O 1
ATOM 724 N N . VAL A 1 89 ? -5.279 3.958 -17.212 1.00 93.94 89 VAL A N 1
ATOM 725 C CA . VAL A 1 89 ? -5.259 4.711 -15.942 1.00 93.94 89 VAL A CA 1
ATOM 726 C C . VAL A 1 89 ? -6.653 4.850 -15.319 1.00 93.94 89 VAL A C 1
ATOM 728 O O . VAL A 1 89 ? -6.785 4.842 -14.097 1.00 93.94 89 VAL A O 1
ATOM 731 N N . LYS A 1 90 ? -7.711 4.929 -16.138 1.00 94.44 90 LYS A N 1
ATOM 732 C CA . LYS A 1 90 ? -9.091 5.003 -15.640 1.00 94.44 90 LYS A CA 1
ATOM 733 C C . LYS A 1 90 ? -9.471 3.744 -14.857 1.00 94.44 90 LYS A C 1
ATOM 735 O O . LYS A 1 90 ? -10.002 3.880 -13.757 1.00 94.44 90 LYS A O 1
ATOM 740 N N . MET A 1 91 ? -9.157 2.558 -15.388 1.00 93.56 91 MET A N 1
ATOM 741 C CA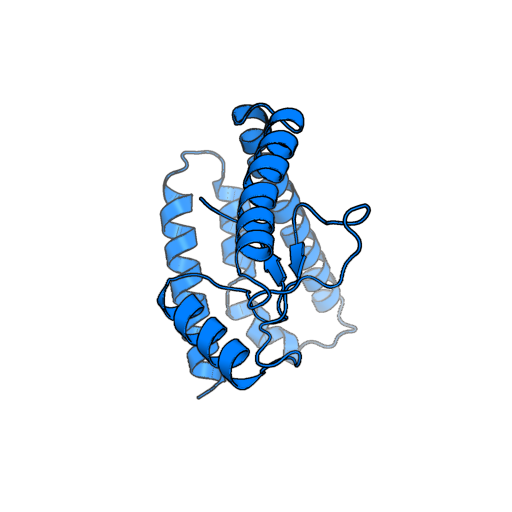 . MET A 1 91 ? -9.398 1.301 -14.675 1.00 93.56 91 MET A CA 1
ATOM 742 C C . MET A 1 91 ? -8.526 1.210 -13.420 1.00 93.56 91 MET A C 1
ATOM 744 O O . MET A 1 91 ? -9.033 0.883 -12.353 1.00 93.56 91 MET A O 1
ATOM 748 N N . MET A 1 92 ? -7.244 1.584 -13.502 1.00 90.81 92 MET A N 1
ATOM 749 C CA . MET A 1 92 ? -6.355 1.585 -12.329 1.00 90.81 92 MET A CA 1
ATOM 750 C C . MET A 1 92 ? -6.899 2.456 -11.188 1.00 90.81 92 MET A C 1
ATOM 752 O O . MET A 1 92 ? -6.857 2.056 -10.027 1.00 90.81 92 MET A O 1
ATOM 756 N N . ASN A 1 93 ? -7.466 3.622 -11.512 1.00 92.56 93 ASN A N 1
ATOM 757 C CA . ASN A 1 93 ? -8.092 4.496 -10.524 1.00 92.56 93 ASN A CA 1
ATOM 758 C C . ASN A 1 93 ? -9.358 3.875 -9.909 1.00 92.56 93 ASN A C 1
ATOM 760 O O . ASN A 1 93 ? -9.558 3.993 -8.705 1.00 92.56 93 ASN A O 1
ATOM 764 N N . GLN A 1 94 ? -10.190 3.192 -10.703 1.00 93.38 94 GLN A N 1
ATOM 765 C CA . GLN A 1 94 ? -11.372 2.482 -10.195 1.00 93.38 94 GLN A CA 1
ATOM 766 C C . GLN A 1 94 ? -10.984 1.324 -9.270 1.00 93.38 94 GLN A C 1
ATOM 768 O O . GLN A 1 94 ? -11.539 1.196 -8.184 1.00 93.38 94 GLN A O 1
ATOM 773 N N . LEU A 1 95 ? -9.991 0.522 -9.660 1.00 91.06 95 LEU A N 1
ATOM 774 C CA . LEU A 1 95 ? -9.483 -0.570 -8.830 1.00 91.06 95 LEU A CA 1
ATOM 775 C C . LEU A 1 95 ? -8.869 -0.050 -7.529 1.00 91.06 95 LEU A C 1
ATOM 777 O O . LEU A 1 95 ? -9.108 -0.620 -6.470 1.00 91.06 95 LEU A O 1
ATOM 781 N N . SER A 1 96 ? -8.099 1.040 -7.585 1.00 90.81 96 SER A N 1
ATOM 782 C CA . SER A 1 96 ? -7.547 1.672 -6.383 1.00 90.81 96 SER A CA 1
ATOM 783 C C . SER A 1 96 ? -8.648 2.175 -5.449 1.00 90.81 96 SER A C 1
ATOM 785 O O . SER A 1 96 ? -8.51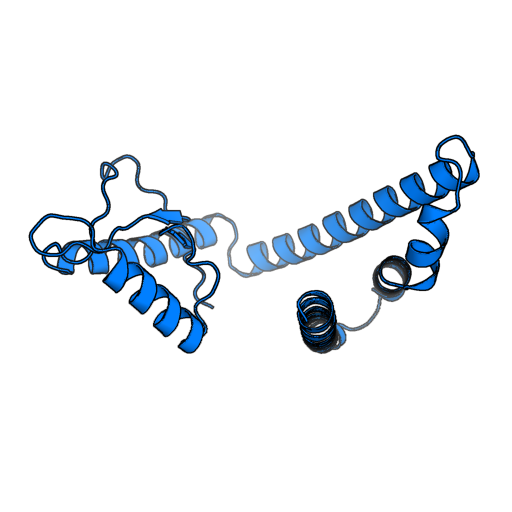7 2.019 -4.238 1.00 90.81 96 SER A O 1
ATOM 787 N N . ASP A 1 97 ? -9.735 2.727 -5.994 1.00 92.62 97 ASP A N 1
ATOM 788 C CA . ASP A 1 97 ? -10.890 3.164 -5.210 1.00 92.62 97 ASP A CA 1
ATOM 789 C C . ASP A 1 97 ? -11.548 1.981 -4.493 1.00 92.62 97 ASP A C 1
ATOM 791 O O . ASP A 1 97 ? -11.559 1.965 -3.266 1.00 92.62 97 ASP A O 1
ATOM 795 N N . ILE A 1 98 ? -11.950 0.941 -5.236 1.00 93.50 98 ILE A N 1
ATOM 796 C CA . ILE A 1 98 ? -12.578 -0.281 -4.697 1.00 93.50 98 ILE A CA 1
ATOM 797 C C . ILE A 1 98 ? -11.716 -0.907 -3.594 1.00 93.50 98 ILE A C 1
ATOM 799 O O . ILE A 1 98 ? -12.199 -1.173 -2.493 1.00 93.50 98 ILE A O 1
ATOM 803 N N . LYS A 1 99 ? -10.423 -1.104 -3.875 1.00 90.38 99 LYS A N 1
ATOM 804 C CA . LYS A 1 99 ? -9.471 -1.697 -2.932 1.00 90.38 99 LYS A CA 1
ATOM 805 C C . LYS A 1 99 ? -9.341 -0.865 -1.658 1.00 90.38 99 LYS A C 1
ATOM 807 O O . LYS A 1 99 ? -9.390 -1.410 -0.559 1.00 90.38 99 LYS A O 1
ATOM 812 N N . SER A 1 100 ? -9.201 0.452 -1.795 1.00 92.50 100 SER A N 1
ATOM 813 C CA . SER A 1 100 ? -9.088 1.335 -0.634 1.00 92.50 100 SER A CA 1
ATOM 814 C C . SER A 1 100 ? -10.378 1.392 0.184 1.00 92.50 100 SER A C 1
ATOM 816 O O . SER A 1 100 ? -10.316 1.359 1.411 1.00 92.50 100 SER A O 1
ATOM 818 N N . SER A 1 101 ? -11.542 1.411 -0.475 1.00 93.19 101 SER A N 1
ATOM 819 C CA . SER A 1 101 ? -12.845 1.422 0.190 1.00 93.19 101 SER A CA 1
ATOM 820 C C . SER A 1 101 ? -13.041 0.189 1.062 1.00 93.19 101 SER A C 1
ATOM 822 O O . SER A 1 101 ? -13.462 0.345 2.201 1.00 93.19 101 SER A O 1
ATOM 824 N N . LEU A 1 102 ? -12.661 -1.001 0.587 1.00 94.00 102 LEU A N 1
ATOM 825 C CA . LEU A 1 102 ? -12.778 -2.239 1.364 1.00 94.00 102 LEU A CA 1
ATOM 826 C C . LEU A 1 102 ? -11.975 -2.184 2.675 1.00 94.00 102 LEU A C 1
ATOM 828 O O . LEU A 1 102 ? -12.460 -2.577 3.738 1.00 94.00 102 LEU A O 1
ATOM 832 N N . VAL A 1 103 ? -10.748 -1.661 2.614 1.00 92.62 103 VAL A N 1
ATOM 833 C CA . VAL A 1 103 ? -9.892 -1.517 3.799 1.00 92.62 103 VAL A CA 1
ATOM 834 C C . VAL A 1 103 ? -10.470 -0.474 4.756 1.00 92.62 103 VAL A C 1
ATOM 836 O O . VAL A 1 103 ? -10.571 -0.732 5.953 1.00 92.62 103 VAL A O 1
ATOM 839 N N . TYR A 1 104 ? -10.892 0.686 4.248 1.00 93.31 104 TYR A N 1
ATOM 840 C CA . TYR A 1 104 ? -11.491 1.729 5.083 1.00 93.31 104 TYR A CA 1
ATOM 841 C C . TYR A 1 104 ? -12.806 1.294 5.725 1.00 93.31 104 TYR A C 1
ATOM 843 O O . TYR A 1 104 ? -13.026 1.584 6.896 1.00 93.31 104 TYR A O 1
ATOM 851 N N . GLU A 1 105 ? -13.646 0.563 4.999 1.00 94.50 105 GLU A N 1
ATOM 852 C CA . GLU A 1 105 ? -14.880 -0.007 5.531 1.00 94.50 105 GLU A CA 1
ATOM 853 C C . GLU A 1 105 ? -14.584 -1.002 6.659 1.00 94.50 105 GLU A C 1
ATOM 855 O O . GLU A 1 105 ? -15.202 -0.928 7.719 1.00 94.50 105 GLU A O 1
ATOM 860 N N . THR A 1 106 ? -13.572 -1.856 6.484 1.00 94.62 106 THR A N 1
ATOM 861 C CA . THR A 1 106 ? -13.113 -2.784 7.530 1.00 94.62 106 THR A CA 1
ATOM 862 C C . THR A 1 106 ? -12.635 -2.036 8.780 1.00 94.62 106 THR A C 1
ATOM 864 O O . THR A 1 106 ? -12.945 -2.435 9.903 1.00 94.62 106 THR A O 1
ATOM 867 N N . ILE A 1 107 ? -11.906 -0.927 8.605 1.00 93.12 107 ILE A N 1
ATOM 868 C CA . ILE A 1 107 ? -11.453 -0.072 9.712 1.00 93.12 107 ILE A CA 1
ATOM 869 C C . ILE A 1 107 ? -12.653 0.578 10.414 1.00 93.12 107 ILE A C 1
ATOM 871 O O . ILE A 1 107 ? -12.761 0.495 11.637 1.00 93.12 107 ILE A O 1
ATOM 875 N N . ASP A 1 108 ? -13.579 1.174 9.663 1.00 93.00 108 ASP A N 1
ATOM 876 C CA . ASP A 1 108 ? -14.766 1.848 10.200 1.00 93.00 108 ASP A CA 1
ATOM 877 C C . ASP A 1 108 ? -15.688 0.871 10.961 1.00 93.00 108 ASP A C 1
ATOM 879 O O . ASP A 1 108 ? -16.224 1.210 12.018 1.00 93.00 108 ASP A O 1
ATOM 883 N N . GLN A 1 109 ? -15.837 -0.364 10.469 1.00 96.06 109 GLN A N 1
ATOM 884 C CA . GLN A 1 109 ? -16.659 -1.419 11.080 1.00 96.06 109 GLN A CA 1
ATOM 885 C C . GLN A 1 109 ? -15.973 -2.129 12.260 1.00 96.06 109 GLN A C 1
ATOM 887 O O . GLN A 1 109 ? -16.594 -2.937 12.953 1.00 96.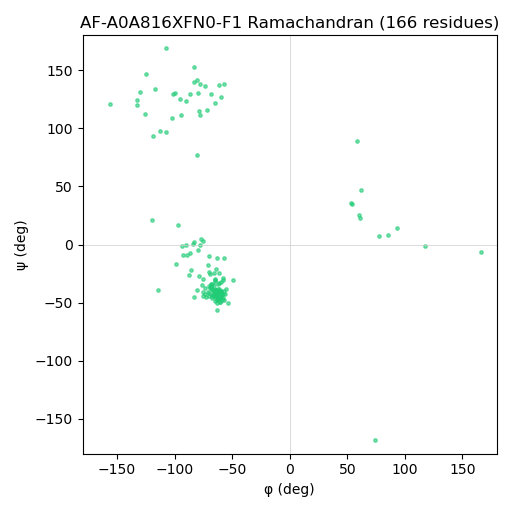06 109 GLN A O 1
ATOM 892 N N . SER A 1 110 ? -14.710 -1.810 12.551 1.00 94.56 110 SER A N 1
ATOM 893 C CA . SER A 1 110 ? -13.936 -2.446 13.626 1.00 94.56 110 SER A CA 1
ATOM 894 C C . SER A 1 110 ? -14.310 -1.989 15.043 1.00 94.56 110 SER A C 1
ATOM 896 O O . SER A 1 110 ? -13.666 -2.393 16.010 1.00 94.56 110 SER A O 1
ATOM 898 N N . HIS A 1 111 ? -15.325 -1.128 15.186 1.00 92.88 111 HIS A N 1
ATOM 899 C CA . HIS A 1 111 ? -15.776 -0.567 16.467 1.00 92.88 111 HIS A CA 1
ATOM 900 C C . HIS A 1 111 ? -14.638 0.086 17.279 1.00 92.88 111 HIS A C 1
ATOM 902 O O . HIS A 1 111 ? -14.611 0.024 18.508 1.00 92.88 111 HIS A O 1
ATOM 908 N N . GLY A 1 112 ? -13.689 0.724 16.584 1.00 91.56 112 GLY A N 1
ATOM 909 C CA . GLY A 1 112 ? -12.558 1.428 17.193 1.00 91.56 112 GLY A CA 1
ATOM 910 C C . GLY A 1 112 ? -11.351 0.548 17.528 1.00 91.56 112 GLY A C 1
ATOM 911 O O . GLY A 1 112 ? -10.426 1.040 18.170 1.00 91.56 112 GLY A O 1
ATOM 912 N N . PHE A 1 113 ? -11.335 -0.719 17.100 1.00 94.19 113 PHE A N 1
ATOM 913 C CA . PHE A 1 113 ? -10.155 -1.578 17.218 1.00 94.19 113 PHE A CA 1
ATOM 914 C C . PHE A 1 113 ? -9.056 -1.179 16.225 1.00 94.19 113 PHE A C 1
ATOM 916 O O . PHE A 1 113 ? -7.896 -1.046 16.606 1.00 94.19 113 PHE A O 1
ATOM 923 N N . TYR A 1 114 ? -9.421 -0.933 14.965 1.00 93.44 114 TYR A N 1
ATOM 924 C CA . TYR A 1 114 ? -8.552 -0.317 13.968 1.00 93.44 114 TYR A CA 1
ATOM 925 C C . TYR A 1 114 ? -8.909 1.162 13.844 1.00 93.44 114 TYR A C 1
ATOM 927 O O . TYR A 1 114 ? -10.076 1.516 13.683 1.00 93.44 114 TYR A O 1
ATOM 935 N N . VAL A 1 115 ? -7.908 2.039 13.908 1.00 92.12 115 VAL A N 1
ATOM 936 C CA . VAL A 1 115 ? -8.130 3.488 13.866 1.00 92.12 115 VAL A CA 1
ATOM 937 C C . VAL A 1 115 ? -7.183 4.151 12.880 1.00 92.12 115 VAL A C 1
ATOM 939 O O . VAL A 1 115 ? -5.965 4.141 13.049 1.00 92.12 115 VAL A O 1
ATOM 942 N N . ASN A 1 116 ? -7.755 4.804 11.874 1.00 91.56 116 ASN A N 1
ATOM 943 C CA . ASN A 1 116 ? -7.045 5.758 11.030 1.00 91.56 116 ASN A CA 1
ATOM 944 C C . ASN A 1 116 ? -7.279 7.180 11.581 1.00 91.56 116 ASN A C 1
ATOM 946 O O . ASN A 1 116 ? -8.419 7.596 11.774 1.00 91.56 116 ASN A O 1
ATOM 950 N N . SER A 1 117 ? -6.202 7.921 11.855 1.00 88.06 117 SER A N 1
ATOM 951 C CA . SER A 1 117 ? -6.256 9.278 12.428 1.00 88.06 117 SER A CA 1
ATOM 952 C C . SER A 1 117 ? -6.316 10.403 11.384 1.00 88.06 117 SER A C 1
ATOM 954 O O . SER A 1 117 ? -6.364 11.581 11.742 1.00 88.06 117 SER A O 1
ATOM 956 N N . ILE A 1 118 ? -6.302 10.069 10.093 1.00 90.44 118 ILE A N 1
ATOM 957 C CA . ILE A 1 118 ? -6.332 11.023 8.985 1.00 90.44 118 ILE A CA 1
ATOM 958 C C . ILE A 1 118 ? -7.778 11.443 8.711 1.00 90.44 118 ILE A C 1
ATOM 960 O O . ILE A 1 118 ? -8.715 10.646 8.727 1.00 90.44 118 ILE A O 1
ATOM 964 N N . ASN A 1 119 ? -7.974 12.729 8.421 1.00 90.31 119 ASN A N 1
ATOM 965 C CA . ASN A 1 119 ? -9.279 13.246 8.028 1.00 90.31 119 ASN A CA 1
ATOM 966 C C . ASN A 1 119 ? -9.771 12.580 6.728 1.00 90.31 119 ASN A C 1
ATOM 968 O O . ASN A 1 119 ? -9.019 12.502 5.757 1.00 90.31 119 ASN A O 1
ATOM 972 N N . ARG A 1 120 ? -11.061 12.212 6.670 1.00 88.31 120 ARG A N 1
ATOM 973 C CA . ARG A 1 120 ? -11.696 11.560 5.505 1.00 88.31 120 ARG A CA 1
ATOM 974 C C . ARG A 1 120 ? -11.436 12.256 4.161 1.00 88.31 120 ARG A C 1
ATOM 976 O O . ARG A 1 120 ? -11.375 11.589 3.136 1.00 88.31 120 ARG A O 1
ATOM 983 N N . LYS A 1 121 ? -11.260 13.583 4.147 1.00 91.75 121 LYS A N 1
ATOM 984 C CA . LYS A 1 121 ? -10.984 14.356 2.921 1.00 91.75 121 LYS A CA 1
ATOM 985 C C . LYS A 1 121 ? -9.579 14.140 2.341 1.00 91.75 121 LYS A C 1
ATOM 987 O O . LYS A 1 121 ? -9.361 14.484 1.185 1.00 91.75 121 LYS A O 1
ATOM 992 N N . TYR A 1 122 ? -8.645 13.605 3.126 1.00 92.38 122 TYR A N 1
ATOM 993 C CA . TYR A 1 122 ? -7.234 13.435 2.754 1.00 92.38 122 TYR A CA 1
ATOM 994 C C . TYR A 1 122 ? -6.794 11.967 2.771 1.00 92.38 122 TYR A C 1
ATOM 996 O O . TYR A 1 122 ? -5.606 11.675 2.900 1.00 92.38 122 TYR A O 1
ATOM 1004 N N . LEU A 1 123 ? -7.745 11.036 2.671 1.00 91.12 123 LEU A N 1
ATOM 1005 C CA . LEU A 1 123 ? -7.445 9.610 2.637 1.00 91.12 123 LEU A CA 1
ATOM 1006 C C . LEU A 1 123 ? -6.732 9.241 1.337 1.00 91.12 123 LEU A C 1
ATOM 1008 O O . LEU A 1 123 ? -7.170 9.584 0.238 1.00 91.12 123 LEU A O 1
ATOM 1012 N N . SER A 1 124 ? -5.618 8.530 1.479 1.00 91.44 124 SER A N 1
ATOM 1013 C CA . SER A 1 124 ? -4.893 7.963 0.349 1.00 91.44 124 SER A CA 1
ATOM 1014 C C . SER A 1 124 ? -5.565 6.669 -0.095 1.00 91.44 124 SER A C 1
ATOM 1016 O O . SER A 1 124 ? -5.992 5.863 0.723 1.00 91.44 124 SER A O 1
ATOM 1018 N N . ARG A 1 125 ? -5.613 6.439 -1.408 1.00 90.25 125 ARG A N 1
ATOM 1019 C CA . ARG A 1 125 ? -6.116 5.181 -1.978 1.00 90.25 125 ARG A CA 1
ATOM 1020 C C . ARG A 1 125 ? -5.049 4.089 -2.099 1.00 90.25 125 ARG A C 1
ATOM 1022 O O . ARG A 1 125 ? -5.362 2.969 -2.489 1.00 90.25 125 ARG A O 1
ATOM 1029 N N . VAL A 1 126 ? -3.790 4.432 -1.832 1.00 85.31 126 VAL A N 1
ATOM 1030 C CA . VAL A 1 126 ? -2.631 3.565 -2.106 1.00 85.31 126 VAL A CA 1
ATOM 1031 C C . VAL A 1 126 ? -1.937 3.132 -0.821 1.00 85.31 126 VAL A C 1
ATOM 1033 O O . VAL A 1 126 ? -1.528 1.982 -0.706 1.00 85.31 126 VAL A O 1
ATOM 1036 N N . ASN A 1 127 ? -1.826 4.043 0.147 1.00 87.81 127 ASN A N 1
ATOM 1037 C CA . ASN A 1 127 ? -1.187 3.782 1.431 1.00 87.81 127 ASN A CA 1
ATOM 1038 C C . ASN A 1 127 ? -2.149 4.146 2.559 1.00 87.81 127 ASN A C 1
ATOM 1040 O O . ASN A 1 127 ? -2.462 5.324 2.738 1.00 87.81 127 ASN A O 1
ATOM 1044 N N . ILE A 1 128 ? -2.616 3.146 3.301 1.00 89.25 128 ILE A N 1
ATOM 1045 C CA . ILE A 1 128 ? -3.669 3.318 4.303 1.00 89.25 128 ILE A CA 1
ATOM 1046 C C . ILE A 1 128 ? -3.082 3.101 5.697 1.00 89.25 128 ILE A C 1
ATOM 1048 O O . ILE A 1 128 ? -2.950 1.952 6.118 1.00 89.25 128 ILE A O 1
ATOM 1052 N N . PRO A 1 129 ? -2.725 4.170 6.433 1.00 89.88 129 PRO A N 1
ATOM 1053 C CA . PRO A 1 129 ? -2.196 4.017 7.779 1.00 89.88 129 PRO A CA 1
ATOM 1054 C C . PRO A 1 129 ? -3.285 3.728 8.818 1.00 89.88 129 PRO A C 1
ATOM 1056 O O . PRO A 1 129 ? -4.337 4.358 8.773 1.00 89.88 129 PRO A O 1
ATOM 1059 N N . PHE A 1 130 ? -3.075 2.809 9.767 1.00 91.00 130 PHE A N 1
ATOM 1060 C CA . PHE A 1 130 ? -4.102 2.483 10.778 1.00 91.00 130 PHE A CA 1
ATOM 1061 C C . PHE A 1 130 ? -3.530 1.881 12.070 1.00 91.00 130 PHE A C 1
ATOM 1063 O O . PHE A 1 130 ? -2.941 0.820 12.055 1.00 91.00 130 PHE A O 1
ATOM 1070 N N . ARG A 1 131 ? -3.737 2.479 13.237 1.00 91.31 131 ARG A N 1
ATOM 1071 C CA . ARG A 1 131 ? -3.239 1.915 14.508 1.00 91.31 131 ARG A CA 1
ATOM 1072 C C . ARG A 1 131 ? -4.189 0.851 15.057 1.00 91.31 131 ARG A C 1
ATOM 1074 O O . ARG A 1 131 ? -5.398 0.945 14.835 1.00 91.31 131 ARG A O 1
ATOM 1081 N N . ILE A 1 132 ? -3.659 -0.108 15.822 1.00 93.19 132 ILE A N 1
ATOM 1082 C CA . ILE A 1 132 ? -4.493 -1.001 16.641 1.00 93.19 132 ILE A CA 1
ATOM 1083 C C . IL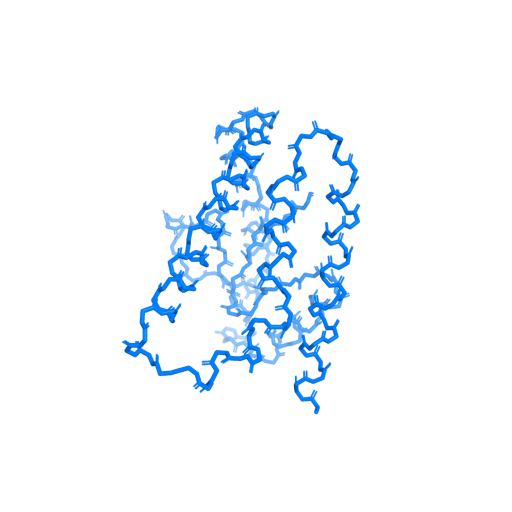E A 1 132 ? -4.662 -0.362 18.013 1.00 93.19 132 ILE A C 1
ATOM 1085 O O . ILE A 1 132 ? -3.682 -0.055 18.692 1.00 93.19 132 ILE A O 1
ATOM 1089 N N . VAL A 1 133 ? -5.909 -0.152 18.419 1.00 92.75 133 VAL A N 1
ATOM 1090 C CA . VAL A 1 133 ? -6.272 0.555 19.644 1.00 92.75 133 VAL A CA 1
ATOM 1091 C C . VAL A 1 133 ? -7.010 -0.386 20.585 1.00 92.75 133 VAL A C 1
ATOM 1093 O O . VAL A 1 133 ? -7.947 -1.086 20.205 1.00 92.75 133 VAL A O 1
ATOM 1096 N N . ARG A 1 134 ? -6.613 -0.369 21.857 1.00 92.12 134 ARG A N 1
ATOM 1097 C CA . ARG A 1 134 ? -7.307 -1.061 22.943 1.00 92.12 134 ARG A CA 1
ATOM 1098 C C . ARG A 1 134 ? -7.526 -0.085 24.090 1.00 92.12 134 ARG A C 1
ATOM 1100 O O . ARG A 1 134 ? -6.610 0.619 24.498 1.00 92.12 134 ARG A O 1
ATOM 1107 N N . ASN A 1 135 ? -8.753 -0.027 24.608 1.00 88.56 135 ASN A N 1
ATOM 1108 C CA . ASN A 1 135 ? -9.144 0.901 25.679 1.00 88.56 135 ASN A CA 1
ATOM 1109 C C . ASN A 1 135 ? -8.820 2.378 25.362 1.00 88.56 135 ASN A C 1
ATOM 1111 O O . ASN A 1 135 ? -8.450 3.147 26.247 1.00 88.56 135 ASN A O 1
ATOM 1115 N N . GLY A 1 136 ? -8.931 2.770 24.089 1.00 86.38 136 GLY A N 1
ATOM 1116 C CA . GLY A 1 136 ? -8.682 4.141 23.637 1.00 86.38 136 GLY A CA 1
ATOM 1117 C C . GLY A 1 136 ? -7.207 4.533 23.500 1.00 86.38 136 GLY A C 1
ATOM 1118 O O . GLY A 1 136 ? -6.939 5.705 23.255 1.00 86.38 136 GLY A O 1
ATOM 1119 N N . GLN A 1 137 ? -6.260 3.598 23.639 1.00 90.38 137 GLN A N 1
ATOM 1120 C CA . GLN A 1 137 ? -4.827 3.841 23.428 1.00 90.38 137 GLN A CA 1
ATOM 1121 C C . GLN A 1 137 ? -4.228 2.867 22.399 1.00 90.38 137 GLN A C 1
ATOM 1123 O O . GLN A 1 137 ? -4.678 1.719 22.332 1.00 90.38 137 GLN A O 1
ATOM 1128 N N . PRO A 1 138 ? -3.226 3.286 21.601 1.00 90.50 138 PRO A N 1
ATOM 1129 C CA . PRO A 1 138 ? -2.492 2.380 20.721 1.00 90.50 138 PRO A CA 1
ATOM 1130 C C . PRO A 1 138 ? -1.845 1.225 21.497 1.00 90.50 138 PRO A C 1
ATOM 1132 O O . PRO A 1 138 ? -1.280 1.439 22.571 1.00 90.50 138 PRO A O 1
ATOM 1135 N N . ASP A 1 139 ? -1.909 0.011 20.953 1.00 92.25 139 ASP A N 1
ATOM 1136 C CA . ASP A 1 139 ? -1.362 -1.196 21.578 1.00 92.25 139 ASP A CA 1
ATOM 1137 C C . ASP A 1 139 ? -0.277 -1.835 20.701 1.00 92.25 139 ASP A C 1
ATOM 1139 O O . ASP A 1 139 ? -0.540 -2.672 19.837 1.00 92.25 139 ASP A O 1
ATOM 1143 N N . GLU A 1 140 ? 0.977 -1.465 20.961 1.00 90.06 140 GLU A N 1
ATOM 1144 C CA . GLU A 1 140 ? 2.142 -1.924 20.192 1.00 90.06 140 GLU A CA 1
ATOM 1145 C C . GLU A 1 140 ? 2.352 -3.447 20.246 1.00 90.06 140 GLU A C 1
ATOM 1147 O O . GLU A 1 140 ? 2.938 -4.035 19.332 1.00 90.06 140 GLU A O 1
ATOM 1152 N N . ARG A 1 141 ? 1.864 -4.123 21.298 1.00 92.44 141 ARG A N 1
ATOM 1153 C CA . ARG A 1 141 ? 1.966 -5.588 21.399 1.00 92.44 141 ARG A CA 1
ATOM 1154 C C . ARG A 1 141 ? 1.037 -6.258 20.398 1.00 92.44 141 ARG A C 1
ATOM 1156 O O . ARG A 1 141 ? 1.433 -7.238 19.770 1.00 92.44 141 ARG A O 1
ATOM 1163 N N . LEU A 1 142 ? -0.176 -5.729 20.241 1.00 92.06 142 LEU A N 1
ATOM 1164 C CA . LEU A 1 142 ? -1.116 -6.209 19.230 1.00 92.06 142 LEU A CA 1
ATOM 1165 C C . LEU A 1 142 ? -0.647 -5.863 17.818 1.00 92.06 142 LEU A C 1
ATOM 1167 O O . LEU A 1 142 ? -0.780 -6.698 16.931 1.00 92.06 142 LEU A O 1
ATOM 1171 N N . GLU A 1 143 ? -0.044 -4.691 17.615 1.00 90.88 143 GLU A N 1
ATOM 1172 C CA . GLU A 1 143 ? 0.561 -4.318 16.327 1.00 90.88 143 GLU A CA 1
ATOM 1173 C C . GLU A 1 143 ? 1.695 -5.284 15.949 1.00 90.88 143 GLU A C 1
ATOM 1175 O O . GLU A 1 143 ? 1.732 -5.796 14.831 1.00 90.88 143 GLU A O 1
ATOM 1180 N N . SER A 1 144 ? 2.563 -5.625 16.906 1.00 90.06 144 SER A N 1
ATOM 1181 C CA . SER A 1 144 ? 3.641 -6.603 16.699 1.00 90.06 144 SER A CA 1
ATOM 1182 C C . SER A 1 144 ? 3.100 -8.001 16.378 1.00 90.06 144 SER A C 1
ATOM 1184 O O . SER A 1 144 ? 3.598 -8.677 15.478 1.00 90.06 144 SER A O 1
ATOM 1186 N N . LEU A 1 145 ? 2.055 -8.434 17.091 1.00 92.56 145 LEU A N 1
ATOM 1187 C CA . LEU A 1 145 ? 1.392 -9.715 16.843 1.00 92.56 145 LEU A CA 1
ATOM 1188 C C . LEU A 1 145 ? 0.709 -9.746 15.469 1.00 92.56 145 LEU A C 1
ATOM 1190 O O . LEU A 1 145 ? 0.787 -10.756 14.772 1.00 92.56 145 LEU A O 1
ATOM 1194 N N . PHE A 1 146 ? 0.066 -8.646 15.078 1.00 91.12 146 PHE A N 1
ATOM 1195 C CA . PHE A 1 146 ? -0.570 -8.494 13.775 1.00 91.12 146 PHE A CA 1
ATOM 1196 C C . PHE A 1 146 ? 0.453 -8.639 12.650 1.00 91.12 146 PHE A C 1
ATOM 1198 O O . PHE A 1 146 ? 0.246 -9.451 11.756 1.00 91.12 146 PHE A O 1
ATOM 1205 N N . ILE A 1 147 ? 1.585 -7.930 12.731 1.00 88.75 147 ILE A N 1
ATOM 1206 C CA . ILE A 1 147 ? 2.664 -8.025 11.736 1.00 88.75 147 ILE A CA 1
ATOM 1207 C C . ILE A 1 147 ? 3.176 -9.464 11.631 1.00 88.75 147 ILE A C 1
ATOM 1209 O O . ILE A 1 147 ? 3.311 -9.991 10.529 1.00 88.75 147 ILE A O 1
ATOM 1213 N N . HIS A 1 148 ? 3.415 -10.125 12.766 1.00 89.94 148 HIS A N 1
ATOM 1214 C CA . HIS A 1 148 ? 3.876 -11.511 12.775 1.00 89.94 148 HIS A CA 1
ATOM 1215 C C . HIS A 1 148 ? 2.891 -12.450 12.060 1.00 89.94 148 HIS A C 1
ATOM 1217 O O . HIS A 1 148 ? 3.295 -13.237 11.206 1.00 89.94 148 HIS A O 1
ATOM 1223 N N . GLN A 1 149 ? 1.596 -12.357 12.373 1.00 91.50 149 GLN A N 1
ATOM 1224 C CA . GLN A 1 149 ? 0.570 -13.190 11.734 1.00 91.50 149 GLN A CA 1
ATOM 1225 C C . GLN A 1 149 ? 0.357 -12.839 10.258 1.00 91.50 149 GLN A C 1
ATOM 1227 O O . GLN A 1 149 ? 0.088 -13.719 9.440 1.00 91.50 149 GLN A O 1
ATOM 1232 N N . ALA A 1 150 ? 0.502 -11.565 9.903 1.00 89.50 150 ALA A N 1
ATOM 1233 C CA . ALA A 1 150 ? 0.371 -11.106 8.534 1.00 89.50 150 ALA A CA 1
ATOM 1234 C C . ALA A 1 150 ? 1.478 -11.681 7.642 1.00 89.50 150 ALA A C 1
ATOM 1236 O O . ALA A 1 150 ? 1.175 -12.234 6.588 1.00 89.50 150 ALA A O 1
ATOM 1237 N N . ILE A 1 151 ? 2.728 -11.679 8.120 1.00 86.88 151 ILE A N 1
ATOM 1238 C CA . ILE A 1 151 ? 3.856 -12.321 7.429 1.00 86.88 151 ILE A CA 1
ATOM 1239 C C . ILE A 1 151 ? 3.593 -13.821 7.237 1.00 86.88 151 ILE A C 1
ATOM 1241 O O . ILE A 1 151 ? 3.807 -14.347 6.149 1.00 86.88 151 ILE A O 1
ATOM 1245 N N . GLN A 1 152 ? 3.061 -14.507 8.256 1.00 90.50 152 GLN A N 1
ATOM 1246 C CA . GLN A 1 152 ? 2.670 -15.921 8.145 1.00 90.50 152 GLN A CA 1
ATOM 1247 C C . GLN A 1 152 ? 1.537 -16.163 7.134 1.00 90.50 152 GLN A C 1
ATOM 1249 O O . GLN A 1 152 ? 1.387 -17.277 6.640 1.00 90.50 152 GLN A O 1
ATOM 1254 N N . SER A 1 153 ? 0.760 -15.126 6.822 1.00 87.62 153 SER A N 1
ATOM 1255 C CA . SER A 1 153 ? -0.323 -15.141 5.833 1.00 87.62 153 SER A CA 1
ATOM 1256 C C . SER A 1 153 ? 0.119 -14.598 4.466 1.00 87.62 153 SER A C 1
ATOM 1258 O O . SER A 1 153 ? -0.730 -14.240 3.656 1.00 87.62 153 SER A O 1
ATOM 1260 N N . ASN A 1 154 ? 1.430 -14.512 4.209 1.00 85.81 154 ASN A N 1
ATOM 1261 C CA . ASN A 1 154 ? 2.033 -13.950 2.992 1.00 85.81 154 ASN A CA 1
ATOM 1262 C C . ASN A 1 154 ? 1.708 -12.468 2.730 1.00 85.81 154 ASN A C 1
ATOM 1264 O O . ASN A 1 154 ? 1.827 -11.992 1.605 1.00 85.81 154 ASN A O 1
ATOM 1268 N N . MET A 1 155 ? 1.340 -11.713 3.765 1.00 83.88 155 MET A N 1
ATOM 1269 C CA . MET A 1 155 ? 1.222 -10.259 3.686 1.00 83.88 155 MET A CA 1
ATOM 1270 C C . MET A 1 155 ? 2.528 -9.619 4.167 1.00 83.88 155 MET A C 1
ATOM 1272 O O . MET A 1 155 ? 2.872 -9.682 5.349 1.00 83.88 155 MET A O 1
ATOM 1276 N N . ILE A 1 156 ? 3.261 -9.008 3.237 1.00 80.94 156 ILE A N 1
ATOM 1277 C CA . ILE A 1 156 ? 4.580 -8.404 3.471 1.00 80.94 156 ILE A CA 1
ATOM 1278 C C . ILE A 1 156 ? 4.518 -6.869 3.455 1.00 80.94 156 ILE A C 1
ATOM 1280 O O . ILE A 1 156 ? 3.502 -6.280 3.103 1.00 80.94 156 ILE A O 1
ATOM 1284 N N . GLU A 1 157 ? 5.607 -6.217 3.877 1.00 76.56 157 GLU A N 1
ATOM 1285 C CA . GLU A 1 157 ? 5.771 -4.747 3.871 1.00 76.56 157 GLU A CA 1
ATOM 1286 C C . GLU A 1 157 ? 4.753 -3.941 4.705 1.00 76.56 157 GLU A C 1
ATOM 1288 O O . GLU A 1 157 ? 4.563 -2.746 4.505 1.00 76.56 157 GLU A O 1
ATOM 1293 N N . LEU A 1 158 ? 4.165 -4.556 5.732 1.00 75.69 158 LEU A N 1
ATOM 1294 C CA . LEU A 1 158 ? 3.247 -3.885 6.668 1.00 75.69 158 LEU A CA 1
ATOM 1295 C C . LEU A 1 158 ? 3.960 -3.118 7.803 1.00 75.69 158 LEU A C 1
ATOM 1297 O O . LEU A 1 158 ? 3.321 -2.544 8.691 1.00 75.69 158 LEU A O 1
ATOM 1301 N N . ASN A 1 159 ? 5.295 -3.108 7.792 1.00 59.72 159 ASN A N 1
ATOM 1302 C CA . ASN A 1 159 ? 6.113 -2.443 8.801 1.00 59.72 159 ASN A CA 1
ATOM 1303 C C . ASN A 1 159 ? 6.026 -0.919 8.638 1.00 59.72 159 ASN A C 1
ATOM 1305 O O . ASN A 1 159 ? 6.464 -0.367 7.635 1.00 59.72 159 ASN A O 1
ATOM 1309 N N . GLY A 1 160 ? 5.475 -0.234 9.643 1.00 58.09 160 GLY A N 1
ATOM 1310 C CA . GLY A 1 160 ? 5.188 1.207 9.599 1.00 58.09 160 GLY A CA 1
ATOM 1311 C C . GLY A 1 160 ? 3.702 1.544 9.728 1.00 58.09 160 GLY A C 1
ATOM 1312 O O . GLY A 1 160 ? 3.355 2.721 9.799 1.00 58.09 160 GLY A O 1
ATOM 1313 N N . ILE A 1 161 ? 2.845 0.520 9.834 1.00 59.53 161 ILE A N 1
ATOM 1314 C CA . ILE A 1 161 ? 1.410 0.660 10.077 1.00 59.53 161 ILE A CA 1
ATOM 1315 C C . ILE A 1 161 ? 0.724 1.430 8.937 1.00 59.53 161 ILE A C 1
ATOM 1317 O O . ILE A 1 161 ? -0.047 2.360 9.163 1.00 59.53 161 ILE A O 1
ATOM 1321 N N . GLY A 1 162 ? 1.045 1.028 7.707 1.00 52.16 162 GLY A N 1
ATOM 1322 C CA . GLY A 1 162 ? 0.371 1.386 6.465 1.00 52.16 162 GLY A CA 1
ATOM 1323 C C . GLY A 1 162 ? 0.133 0.121 5.654 1.00 52.16 162 GLY A C 1
ATOM 1324 O O . GLY A 1 162 ? 1.075 -0.627 5.412 1.00 52.16 162 GLY A O 1
ATOM 1325 N N . LEU A 1 163 ? -1.119 -0.148 5.275 1.00 53.47 163 LEU A N 1
ATOM 1326 C CA . LEU A 1 163 ? -1.412 -1.202 4.309 1.00 53.47 163 LEU A CA 1
ATOM 1327 C C . LEU A 1 163 ? -1.112 -0.642 2.915 1.00 53.47 163 LEU A C 1
ATOM 1329 O O . LEU A 1 163 ? -1.786 0.292 2.463 1.00 53.47 163 LEU A O 1
ATOM 1333 N N . LEU A 1 164 ? -0.116 -1.206 2.235 1.00 46.72 164 LEU A N 1
ATOM 1334 C CA . LEU A 1 164 ? 0.005 -1.060 0.792 1.00 46.72 164 LEU A CA 1
ATOM 1335 C C . LEU A 1 164 ? -1.009 -2.024 0.169 1.00 46.72 164 LEU A C 1
ATOM 1337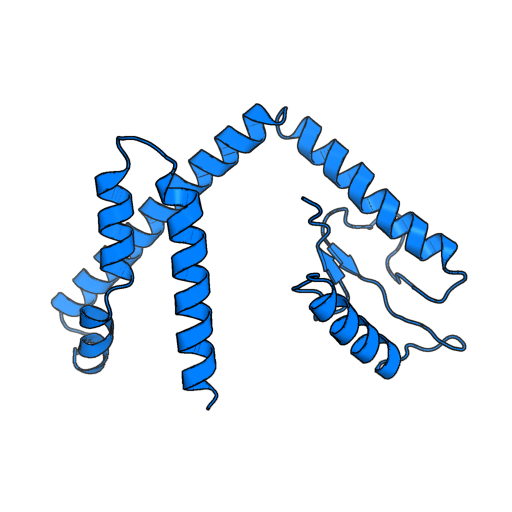 O O . LEU A 1 164 ? -0.887 -3.239 0.305 1.00 46.72 164 LEU A O 1
ATOM 1341 N N . VAL A 1 165 ? -2.062 -1.491 -0.454 1.00 46.19 165 VAL A N 1
ATOM 1342 C CA . VAL A 1 165 ? -3.166 -2.324 -0.955 1.00 46.19 165 VAL A CA 1
ATOM 1343 C C . VAL A 1 165 ? -2.799 -2.963 -2.300 1.00 46.19 165 VAL A C 1
ATOM 1345 O O . VAL A 1 165 ? -3.236 -2.529 -3.375 1.00 46.19 165 VAL A O 1
ATOM 1348 N N . VAL A 1 166 ? -1.982 -4.011 -2.244 1.00 33.41 166 VAL A N 1
ATOM 1349 C CA . VAL A 1 166 ? -1.709 -4.909 -3.370 1.00 33.41 166 VAL A C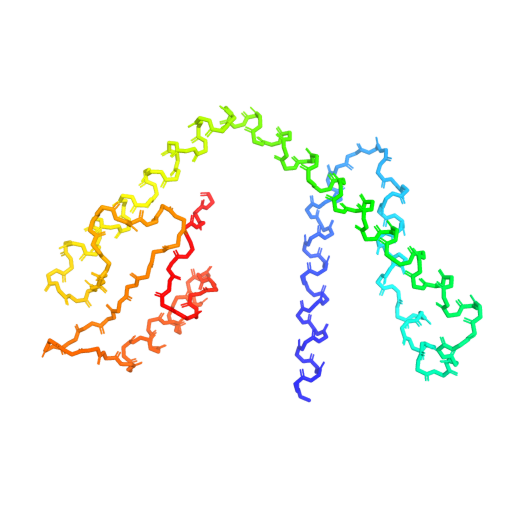A 1
ATOM 1350 C C . VAL A 1 166 ? -2.422 -6.221 -3.077 1.00 33.41 166 VAL A C 1
ATOM 1352 O O . VAL A 1 166 ? -1.944 -7.047 -2.315 1.00 33.41 166 VAL A O 1
ATOM 1355 N N . PHE A 1 167 ? -3.612 -6.363 -3.650 1.00 32.75 167 PHE A N 1
ATOM 1356 C CA . PHE A 1 167 ? -4.235 -7.665 -3.838 1.00 32.75 167 PHE A CA 1
ATOM 1357 C C . PHE A 1 167 ? -4.018 -8.035 -5.305 1.00 32.75 167 PHE A C 1
ATOM 1359 O O . PHE A 1 167 ? -4.233 -7.173 -6.170 1.00 32.75 167 PHE A O 1
ATOM 1366 N N . GLU A 1 168 ? -3.511 -9.248 -5.525 1.00 30.59 168 GLU A N 1
ATOM 1367 C CA . GLU A 1 168 ? -3.368 -9.895 -6.837 1.00 30.59 168 GLU A CA 1
ATOM 1368 C C . GLU A 1 168 ? -4.724 -10.095 -7.525 1.00 30.59 168 GLU A C 1
ATOM 1370 O O . GLU A 1 168 ? -5.720 -10.382 -6.818 1.00 30.59 168 GLU A O 1
#

Mean predicted aligned error: 13.43 Å

pLDDT: mean 71.89, std 22.35, range [24.03, 96.06]

Organism: NCBI:txid392030

Secondary structure (DSSP, 8-state):
-HHHHHHHHHHHHHHHHHHHHTTS-SSTHHHHHHHHHHH-HHHHTTGGGS-TTSHHHHHHHHHHHHHHHHHHHHHHHHHHHHHHHTTHHHHHHHHHHHHHHHHHHHHHTTTTSEE--S-GGG--SSEEE-EEEETTEE-HHHHHHHHHHHHHTT----TTSEEE----